Protein AF-A0A7S3BR84-F1 (afdb_monomer_lite)

Sequence (113 aa):
PMSSLCAGFTIHLLSVATYDSSCTQGPCYPGNEQCAAPQAGAPQFHLVDEHGCGLNDPNGPFWDPVHGVAHVFYQIHLAETAVSKQGRGSDWGHWVSKDLVSWASMPVGIWNG

Secondary structure (DSSP, 8-state):
---------------------EETTEE-BTTB----PPPTT--SSS---SS-S----EEEEEEETTTTEEEEEEEE-SS--TTT--SSS-EEEEEEESSSSSEEEEEEEE---

Organism: NCBI:txid156174

Radius of gyration: 21.94 Å; chains: 1; bounding box: 63×24×66 Å

InterPro domains:
  IPR013148 Glycosyl hydrolase family 32, N-terminal [PF00251] (55-110)
  IPR023296 Glycosyl hydrolase, five-bladed beta-propeller domain superfamily [G3DSA:2.115.10.20] (31-113)
  IPR023296 Glycosyl hydrolase, five-bladed beta-propeller domain superfamily [SSF75005] (40-110)

Structure (mmCIF, N/CA/C/O backbone):
data_AF-A0A7S3BR84-F1
#
_entry.id   AF-A0A7S3BR84-F1
#
loop_
_atom_site.group_PDB
_atom_site.id
_atom_site.type_symbol
_atom_site.label_atom_id
_atom_site.label_alt_id
_atom_site.label_comp_id
_atom_site.label_asym_id
_atom_site.label_entity_id
_atom_site.label_seq_id
_atom_site.pdbx_PDB_ins_code
_atom_site.Cartn_x
_atom_site.Cartn_y
_atom_site.Cartn_z
_atom_site.occupancy
_atom_site.B_iso_or_equiv
_atom_site.auth_seq_id
_atom_site.auth_comp_id
_atom_site.auth_asym_id
_atom_site.auth_atom_id
_atom_site.pdbx_PDB_model_num
ATOM 1 N N . PRO A 1 1 ? 45.151 -15.303 -53.107 1.00 34.53 1 PRO A N 1
ATOM 2 C CA . PRO A 1 1 ? 44.817 -13.904 -52.752 1.00 34.53 1 PRO A CA 1
ATOM 3 C C . PRO A 1 1 ? 43.293 -13.675 -52.757 1.00 34.53 1 PRO A C 1
ATOM 5 O O . PRO A 1 1 ? 42.699 -13.707 -53.823 1.00 34.53 1 PRO A O 1
ATOM 8 N N . MET A 1 2 ? 42.719 -13.529 -51.550 1.00 29.88 2 MET A N 1
ATOM 9 C CA . MET A 1 2 ? 41.569 -12.668 -51.174 1.00 29.88 2 MET A CA 1
ATOM 10 C C . MET A 1 2 ? 40.284 -12.763 -52.037 1.00 29.88 2 MET A C 1
ATOM 12 O O . MET A 1 2 ? 40.272 -12.358 -53.189 1.00 29.88 2 MET A O 1
ATOM 16 N N . SER A 1 3 ? 39.219 -13.425 -51.551 1.00 32.75 3 SER A N 1
ATOM 17 C CA . SER A 1 3 ? 38.091 -12.892 -50.725 1.00 32.75 3 SER A CA 1
ATOM 18 C C . SER A 1 3 ? 36.828 -12.710 -51.595 1.00 32.75 3 SER A C 1
ATOM 20 O O . SER A 1 3 ? 36.814 -11.847 -52.461 1.00 32.75 3 SER A O 1
ATOM 22 N N . SER A 1 4 ? 35.881 -13.658 -51.611 1.00 38.56 4 SER A N 1
ATOM 23 C CA . SER A 1 4 ? 34.679 -13.782 -50.750 1.00 38.56 4 SER A CA 1
ATOM 24 C C . SER A 1 4 ? 33.754 -12.561 -50.756 1.00 38.56 4 SER A C 1
ATOM 26 O O . SER A 1 4 ? 34.196 -11.490 -50.357 1.00 38.56 4 SER A O 1
ATOM 28 N N . LEU A 1 5 ? 32.482 -12.766 -51.137 1.00 37.91 5 LEU A N 1
ATOM 29 C CA . LEU A 1 5 ? 31.283 -12.269 -50.436 1.00 37.91 5 LEU A CA 1
ATOM 30 C C . LEU A 1 5 ? 30.004 -12.810 -51.111 1.00 37.91 5 LEU A C 1
ATOM 32 O O . LEU A 1 5 ? 29.634 -12.398 -52.208 1.00 37.91 5 LEU A O 1
ATOM 36 N N . CYS A 1 6 ? 29.328 -13.747 -50.435 1.00 35.97 6 CYS A N 1
ATOM 37 C CA . CYS A 1 6 ? 27.939 -14.117 -50.712 1.00 35.97 6 CYS A CA 1
ATOM 38 C C . CYS A 1 6 ? 27.024 -12.944 -50.331 1.00 35.97 6 CYS A C 1
ATOM 40 O O . CYS A 1 6 ? 27.055 -12.486 -49.189 1.00 35.97 6 CYS A O 1
ATOM 42 N N . ALA A 1 7 ? 26.200 -12.473 -51.268 1.00 39.78 7 ALA A N 1
ATOM 43 C CA . ALA A 1 7 ? 25.182 -11.463 -51.002 1.00 39.78 7 ALA A CA 1
ATOM 44 C C . ALA A 1 7 ? 24.006 -12.095 -50.240 1.00 39.78 7 ALA A C 1
ATOM 46 O O . ALA A 1 7 ? 23.305 -12.963 -50.760 1.00 39.78 7 ALA A O 1
ATOM 47 N N . GLY A 1 8 ? 23.836 -11.677 -48.985 1.00 32.47 8 GLY A N 1
ATOM 48 C CA . GLY A 1 8 ? 22.735 -12.072 -48.115 1.00 32.47 8 GLY A CA 1
ATOM 49 C C . GLY A 1 8 ? 21.424 -11.383 -48.490 1.00 32.47 8 GLY A C 1
ATOM 50 O O . GLY A 1 8 ? 21.385 -10.196 -48.809 1.00 32.47 8 GLY A O 1
ATOM 51 N N . PHE A 1 9 ? 20.348 -12.160 -48.431 1.00 35.56 9 PHE A N 1
ATOM 52 C CA . PHE A 1 9 ? 18.963 -11.715 -48.487 1.00 35.56 9 PHE A CA 1
ATOM 53 C C . PHE A 1 9 ? 18.582 -11.155 -47.109 1.00 35.56 9 PHE A C 1
ATOM 55 O O . PHE A 1 9 ? 18.547 -11.911 -46.140 1.00 35.56 9 PHE A O 1
ATOM 62 N N . THR A 1 10 ? 18.299 -9.855 -47.003 1.00 34.88 10 THR A N 1
ATOM 63 C CA . THR A 1 10 ? 17.782 -9.259 -45.761 1.00 34.88 10 THR A CA 1
ATOM 64 C C . THR A 1 10 ? 16.370 -8.746 -46.001 1.00 34.88 10 THR A C 1
ATOM 66 O O . THR A 1 10 ? 16.152 -7.769 -46.713 1.00 34.88 10 THR A O 1
ATOM 69 N N . ILE A 1 11 ? 15.409 -9.436 -45.390 1.00 40.91 11 ILE A N 1
ATOM 70 C CA . ILE A 1 11 ? 14.021 -9.003 -45.245 1.00 40.91 11 ILE A CA 1
ATOM 71 C C . ILE A 1 11 ? 14.019 -7.786 -44.313 1.00 40.91 11 ILE A C 1
ATOM 73 O O . ILE A 1 11 ? 14.451 -7.885 -43.166 1.00 40.91 11 ILE A O 1
ATOM 77 N N . HIS A 1 12 ? 13.516 -6.644 -44.787 1.00 36.75 12 HIS A N 1
ATOM 78 C CA . HIS A 1 12 ? 13.143 -5.524 -43.925 1.00 36.75 12 HIS A CA 1
ATOM 79 C C . HIS A 1 12 ? 11.912 -5.920 -43.101 1.00 36.75 12 HIS A C 1
ATOM 81 O O . HIS A 1 12 ? 10.776 -5.649 -43.485 1.00 36.75 12 HIS A O 1
ATOM 87 N N . LEU A 1 13 ? 12.133 -6.584 -41.966 1.00 43.56 13 LEU A N 1
ATOM 88 C CA . LEU A 1 13 ? 11.150 -6.587 -40.894 1.00 43.56 13 LEU A CA 1
ATOM 89 C C . LEU A 1 13 ? 11.227 -5.240 -40.180 1.00 43.56 13 LEU A C 1
ATOM 91 O O . LEU A 1 13 ? 12.289 -4.806 -39.733 1.00 43.56 13 LEU A O 1
ATOM 95 N N . LEU A 1 14 ? 10.070 -4.588 -40.114 1.00 40.59 14 LEU A N 1
ATOM 96 C CA . LEU A 1 14 ? 9.776 -3.470 -39.234 1.00 40.59 14 LEU A CA 1
ATOM 97 C C . LEU A 1 14 ? 10.339 -3.776 -37.841 1.00 40.59 14 LEU A C 1
ATOM 99 O O . LEU A 1 14 ? 9.921 -4.738 -37.199 1.00 40.59 14 LEU A O 1
ATOM 103 N N . SER A 1 15 ? 11.288 -2.959 -37.388 1.00 41.06 15 SER A N 1
ATOM 104 C CA . SER A 1 15 ? 11.667 -2.902 -35.980 1.00 41.06 15 SER A CA 1
ATOM 105 C C . SER A 1 15 ? 10.457 -2.379 -35.206 1.00 41.06 15 SER A C 1
ATOM 107 O O . SER A 1 15 ? 10.265 -1.173 -35.056 1.00 41.06 15 SER A O 1
ATOM 109 N N . VAL A 1 16 ? 9.594 -3.290 -34.759 1.00 43.12 16 VAL A N 1
ATOM 110 C CA . VAL A 1 16 ? 8.834 -3.050 -33.537 1.00 43.12 16 VAL A CA 1
ATOM 111 C C . VAL A 1 16 ? 9.899 -3.048 -32.456 1.00 43.12 16 VAL A C 1
ATOM 113 O O . VAL A 1 16 ? 10.456 -4.100 -32.145 1.00 43.12 16 VAL A O 1
ATOM 116 N N . ALA A 1 17 ? 10.254 -1.861 -31.968 1.00 42.97 17 ALA A N 1
ATOM 117 C CA . ALA A 1 17 ? 11.118 -1.731 -30.811 1.00 42.97 17 ALA A CA 1
ATOM 118 C C . ALA A 1 17 ? 10.559 -2.647 -29.717 1.00 42.97 17 ALA A C 1
ATOM 120 O O . ALA A 1 17 ? 9.426 -2.475 -29.264 1.00 42.97 17 ALA A O 1
ATOM 121 N N . THR A 1 18 ? 11.318 -3.676 -29.357 1.00 45.06 18 THR A N 1
ATOM 122 C CA . THR A 1 18 ? 11.032 -4.505 -28.195 1.00 45.06 18 THR A CA 1
ATOM 123 C C . THR A 1 18 ? 11.140 -3.582 -26.991 1.00 45.06 18 THR A C 1
ATOM 125 O O . THR A 1 18 ? 12.244 -3.197 -26.614 1.00 45.06 18 THR A O 1
ATOM 128 N N . TYR A 1 19 ? 9.992 -3.142 -26.473 1.00 43.44 19 TYR A N 1
ATOM 129 C CA . TYR A 1 19 ? 9.894 -2.377 -25.236 1.00 43.44 19 TYR A CA 1
ATOM 130 C C . TYR A 1 19 ? 10.588 -3.182 -24.141 1.00 43.44 19 TYR A C 1
ATOM 132 O O . TYR A 1 19 ? 10.091 -4.238 -23.750 1.00 43.44 19 TYR A O 1
ATOM 140 N N . ASP A 1 20 ? 11.757 -2.729 -23.699 1.00 47.94 20 ASP A N 1
ATOM 141 C CA . ASP A 1 20 ? 12.478 -3.406 -22.633 1.00 47.94 20 ASP A CA 1
ATOM 142 C C . ASP A 1 20 ? 11.891 -2.981 -21.284 1.00 47.94 20 ASP A C 1
ATOM 144 O O . ASP A 1 20 ? 12.316 -2.010 -20.662 1.00 47.94 20 ASP A O 1
ATOM 148 N N . SER A 1 21 ? 10.857 -3.704 -20.863 1.00 54.91 21 SER A N 1
ATOM 149 C CA . SER A 1 21 ? 10.302 -3.710 -19.509 1.00 54.91 21 SER A CA 1
ATOM 150 C C . SER A 1 21 ? 11.200 -4.525 -18.562 1.00 54.91 21 SER A C 1
ATOM 152 O O . SER A 1 21 ? 10.708 -5.409 -17.854 1.00 54.91 21 SER A O 1
ATOM 154 N N . SER A 1 22 ? 12.525 -4.345 -18.622 1.00 58.97 22 SER A N 1
ATOM 155 C CA . SER A 1 22 ? 13.467 -5.119 -17.814 1.00 58.97 22 SER A CA 1
ATOM 156 C C . SER A 1 22 ? 13.560 -4.532 -16.418 1.00 58.97 22 SER A C 1
ATOM 158 O O . SER A 1 22 ? 14.428 -3.723 -16.111 1.00 58.97 22 SER A O 1
ATOM 160 N N . CYS A 1 23 ? 12.677 -4.978 -15.532 1.00 68.19 23 CYS A N 1
ATOM 161 C CA . CYS A 1 23 ? 12.914 -4.865 -14.108 1.00 68.19 23 CYS A CA 1
ATOM 162 C C . CYS A 1 23 ? 14.197 -5.608 -13.680 1.00 68.19 23 CYS A C 1
ATOM 164 O O . CYS A 1 23 ? 14.858 -6.248 -14.500 1.00 68.19 23 CYS A O 1
ATOM 166 N N . THR A 1 24 ? 14.602 -5.490 -12.410 1.00 65.00 24 THR A N 1
ATOM 167 C CA . THR A 1 24 ? 15.952 -5.898 -11.958 1.00 65.00 24 THR A CA 1
ATOM 168 C C . THR A 1 24 ? 16.364 -7.329 -12.347 1.00 65.00 24 THR A C 1
ATOM 170 O O . THR A 1 24 ? 17.560 -7.580 -12.503 1.00 65.00 24 THR A O 1
ATOM 173 N N . GLN A 1 25 ? 15.413 -8.252 -12.555 1.00 64.56 25 GLN A N 1
ATOM 174 C CA . GLN A 1 25 ? 15.661 -9.645 -12.956 1.00 64.56 25 GLN A CA 1
ATOM 175 C C . GLN A 1 25 ? 14.765 -10.164 -14.104 1.00 64.56 25 GLN A C 1
ATOM 177 O O . GLN A 1 25 ? 14.596 -11.375 -14.250 1.00 64.56 25 G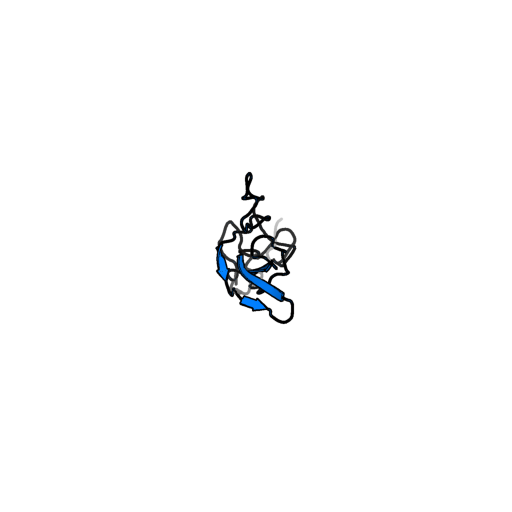LN A O 1
ATOM 182 N N . GLY A 1 26 ? 14.188 -9.293 -14.940 1.00 66.94 26 GLY A N 1
ATOM 183 C CA . GLY A 1 26 ? 13.290 -9.701 -16.038 1.00 66.94 26 GLY A CA 1
ATOM 184 C C . GLY A 1 26 ? 12.031 -8.834 -16.129 1.00 66.94 26 GLY A C 1
ATOM 185 O O . GLY A 1 26 ? 12.086 -7.687 -15.699 1.00 66.94 26 GLY A O 1
ATOM 186 N N . PRO A 1 27 ? 10.900 -9.336 -16.667 1.00 69.19 27 PRO A N 1
ATOM 187 C CA . PRO A 1 27 ? 9.654 -8.572 -16.731 1.00 69.19 27 PRO A CA 1
ATOM 188 C C . PRO A 1 27 ? 9.224 -8.076 -15.352 1.00 69.19 27 PRO A C 1
ATOM 190 O O . PRO A 1 27 ? 9.390 -8.790 -14.365 1.00 69.19 27 PRO A O 1
ATOM 193 N N . CYS A 1 28 ? 8.652 -6.880 -15.289 1.00 71.88 28 CYS A N 1
ATOM 194 C CA . CYS A 1 28 ? 8.144 -6.328 -14.041 1.00 71.88 28 CYS A CA 1
ATOM 195 C C . CYS A 1 28 ? 6.959 -7.149 -13.512 1.00 71.88 28 CYS A C 1
ATOM 197 O O . CYS A 1 28 ? 6.106 -7.587 -14.287 1.00 71.88 28 CYS A O 1
ATOM 199 N N . TYR A 1 29 ? 6.937 -7.393 -12.202 1.00 70.50 29 TYR A N 1
ATOM 200 C CA . TYR A 1 29 ? 5.837 -8.008 -11.450 1.00 70.50 29 TYR A CA 1
ATOM 201 C C . TYR A 1 29 ? 6.041 -7.746 -9.947 1.00 70.50 29 TYR A C 1
ATOM 203 O O . TYR A 1 29 ? 7.156 -7.389 -9.558 1.00 70.50 29 TYR A O 1
ATOM 211 N N . PRO A 1 30 ? 5.023 -7.961 -9.090 1.00 71.88 30 PRO A N 1
ATOM 212 C CA . PRO A 1 30 ? 5.185 -7.847 -7.643 1.00 71.88 30 PRO A CA 1
ATOM 213 C C . PRO A 1 30 ? 6.335 -8.721 -7.095 1.00 71.88 30 PRO A C 1
ATOM 215 O O . PRO A 1 30 ? 6.262 -9.950 -7.151 1.00 71.88 30 PRO A O 1
ATOM 218 N N . GLY A 1 31 ? 7.392 -8.113 -6.561 1.00 75.31 31 GLY A N 1
ATOM 219 C CA . GLY A 1 31 ? 8.642 -8.736 -6.111 1.00 75.31 31 GLY A CA 1
ATOM 220 C C . GLY A 1 31 ? 9.810 -8.692 -7.110 1.00 75.31 31 GLY A C 1
ATOM 221 O O . GLY A 1 31 ? 10.894 -9.178 -6.786 1.00 75.31 31 GLY A O 1
ATOM 222 N N . ASN A 1 32 ? 9.615 -8.147 -8.312 1.00 77.56 32 ASN A N 1
ATOM 223 C CA . ASN A 1 32 ? 10.663 -7.858 -9.294 1.00 77.56 32 ASN A CA 1
ATOM 224 C C . ASN A 1 32 ? 10.381 -6.508 -9.961 1.00 77.56 32 ASN A C 1
ATOM 226 O O . ASN A 1 32 ? 10.100 -6.435 -11.155 1.00 77.56 32 ASN A O 1
ATOM 230 N N . GLU A 1 33 ? 10.411 -5.445 -9.170 1.00 77.00 33 GLU A N 1
ATOM 231 C CA . GLU A 1 33 ? 10.151 -4.072 -9.596 1.00 77.00 33 GLU A CA 1
ATOM 232 C C . GLU A 1 33 ? 11.439 -3.269 -9.825 1.00 77.00 33 GLU A C 1
ATOM 234 O O . GLU A 1 33 ? 12.551 -3.705 -9.501 1.00 77.00 33 GLU A O 1
ATOM 239 N N . GLN A 1 34 ? 11.289 -2.061 -10.372 1.00 74.69 34 GLN A N 1
ATOM 240 C CA . GLN A 1 34 ? 12.326 -1.027 -10.383 1.00 74.69 34 GLN A CA 1
ATOM 241 C C . GLN A 1 34 ? 11.907 0.156 -9.524 1.00 74.69 34 GLN A C 1
ATOM 243 O O . GLN A 1 34 ? 11.330 1.123 -10.011 1.00 74.69 34 GLN A O 1
ATOM 248 N N . CYS A 1 35 ? 12.255 0.095 -8.246 1.00 78.69 35 CYS A N 1
ATOM 249 C CA . CYS A 1 35 ? 11.979 1.172 -7.312 1.00 78.69 35 CYS A CA 1
ATOM 250 C C . CYS A 1 35 ? 13.268 1.859 -6.850 1.00 78.69 35 CYS A C 1
ATOM 252 O O . CYS A 1 35 ? 14.367 1.301 -6.945 1.00 78.69 35 CYS A O 1
ATOM 254 N N . ALA A 1 36 ? 13.146 3.104 -6.391 1.00 77.75 36 ALA A N 1
ATOM 255 C CA . ALA A 1 36 ? 14.260 3.839 -5.808 1.00 77.75 36 ALA A CA 1
ATOM 256 C C . ALA A 1 36 ? 14.623 3.297 -4.412 1.00 77.75 36 ALA A C 1
ATOM 258 O O . ALA A 1 36 ? 13.975 2.414 -3.867 1.00 77.75 36 ALA A O 1
ATOM 259 N N . ALA A 1 37 ? 15.677 3.837 -3.798 1.00 79.38 37 ALA A N 1
ATOM 260 C CA . ALA A 1 37 ? 15.926 3.551 -2.389 1.00 79.38 37 ALA A CA 1
ATOM 261 C C . ALA A 1 37 ? 14.809 4.161 -1.510 1.00 79.38 37 ALA A C 1
ATOM 263 O O . ALA A 1 37 ? 14.315 5.247 -1.837 1.00 79.38 37 ALA A O 1
ATOM 264 N N . PRO A 1 38 ? 14.460 3.530 -0.373 1.00 78.75 38 PRO A N 1
ATOM 265 C CA . PRO A 1 38 ? 13.530 4.107 0.592 1.00 78.75 38 PRO A CA 1
ATOM 266 C C . PRO A 1 38 ? 13.971 5.508 1.037 1.00 78.75 38 PRO A C 1
ATOM 268 O O . PRO A 1 38 ? 15.165 5.776 1.211 1.00 78.75 38 PRO A O 1
ATOM 271 N N . GLN A 1 39 ? 13.014 6.408 1.260 1.00 76.44 39 GLN A N 1
ATOM 272 C CA . GLN A 1 39 ? 13.319 7.776 1.673 1.00 76.44 39 GLN A CA 1
ATOM 273 C C . GLN A 1 39 ? 13.838 7.830 3.121 1.00 76.44 39 GLN A C 1
ATOM 275 O O . GLN A 1 39 ? 13.176 7.387 4.061 1.00 76.44 39 GLN A O 1
ATOM 280 N N . ALA A 1 40 ? 15.000 8.458 3.329 1.00 84.25 40 ALA A N 1
ATOM 281 C CA . ALA A 1 40 ? 15.500 8.752 4.670 1.00 84.25 40 ALA A CA 1
ATOM 282 C C . ALA A 1 40 ? 14.580 9.752 5.396 1.00 84.25 40 ALA A C 1
ATOM 284 O O . ALA A 1 40 ? 14.232 10.798 4.847 1.00 84.25 40 ALA A O 1
ATOM 285 N N . GLY A 1 41 ? 14.213 9.447 6.646 1.00 86.00 41 GLY A N 1
ATOM 286 C CA . GLY A 1 41 ? 13.312 10.292 7.438 1.00 86.00 41 GLY A CA 1
ATOM 287 C C . GLY A 1 41 ? 11.841 10.201 7.021 1.00 86.00 41 GLY A C 1
ATOM 288 O O . GLY A 1 41 ? 11.108 11.176 7.183 1.00 86.00 41 GLY A O 1
ATOM 289 N N . ALA A 1 42 ? 11.412 9.060 6.472 1.00 86.31 42 ALA A N 1
ATOM 290 C CA . ALA A 1 42 ? 10.016 8.829 6.121 1.00 86.31 42 ALA A CA 1
ATOM 291 C C . ALA A 1 42 ? 9.067 9.036 7.329 1.00 86.31 42 ALA A C 1
ATOM 293 O O . ALA A 1 42 ? 9.425 8.690 8.466 1.00 86.31 42 ALA A O 1
ATOM 294 N N . PRO A 1 43 ? 7.857 9.590 7.105 1.00 87.94 43 PRO A N 1
ATOM 295 C CA . PRO A 1 43 ? 6.813 9.679 8.121 1.00 87.94 43 PRO A CA 1
ATOM 296 C C . PRO A 1 43 ? 6.606 8.364 8.883 1.00 87.94 43 PRO A C 1
ATOM 298 O O . PRO A 1 43 ? 6.574 7.295 8.292 1.00 87.94 43 PRO A O 1
ATOM 301 N N . GLN A 1 44 ? 6.433 8.453 10.204 1.00 86.69 44 GLN A N 1
ATOM 302 C CA . GLN A 1 44 ? 6.257 7.278 11.075 1.00 86.69 44 GLN A CA 1
ATOM 303 C C . GLN A 1 44 ? 4.782 6.918 11.333 1.00 86.69 44 GLN A C 1
ATOM 305 O O . GLN A 1 44 ? 4.494 5.921 11.983 1.00 86.69 44 GLN A O 1
ATOM 310 N N . PHE A 1 45 ? 3.845 7.764 10.893 1.00 87.88 45 PHE A N 1
ATOM 311 C CA . PHE A 1 45 ? 2.411 7.646 11.204 1.00 87.88 45 PHE A CA 1
ATOM 312 C C . PHE A 1 45 ? 1.499 8.096 10.050 1.00 87.88 45 PHE A C 1
ATOM 314 O O . PHE A 1 45 ? 0.334 8.418 10.259 1.00 87.88 45 PHE A O 1
ATOM 321 N N . HIS A 1 46 ? 2.038 8.155 8.834 1.00 92.25 46 HIS A N 1
ATOM 322 C CA . HIS A 1 46 ? 1.276 8.355 7.603 1.00 92.25 46 HIS A CA 1
ATOM 323 C C . HIS A 1 46 ? 1.624 7.229 6.637 1.00 92.25 46 HIS A C 1
ATOM 325 O O . HIS A 1 46 ? 2.710 6.662 6.720 1.00 92.25 46 HIS A O 1
ATOM 331 N N . LEU A 1 47 ? 0.705 6.928 5.726 1.00 93.00 47 LEU A N 1
ATOM 332 C CA . LEU A 1 47 ? 0.951 5.990 4.641 1.00 93.00 47 LEU A CA 1
ATOM 333 C C . LEU A 1 47 ? 2.066 6.521 3.734 1.00 93.00 47 LEU A C 1
ATOM 335 O O . LEU A 1 47 ? 2.009 7.662 3.272 1.00 93.00 47 LEU A O 1
ATOM 339 N N . VAL A 1 48 ? 3.075 5.687 3.503 1.00 90.81 48 VAL A N 1
ATOM 340 C CA . VAL A 1 48 ? 4.212 5.965 2.624 1.00 90.81 48 VAL A CA 1
ATOM 341 C C . VAL A 1 48 ? 4.522 4.706 1.837 1.00 90.81 48 VAL A C 1
ATOM 343 O O . VAL A 1 48 ? 4.290 3.595 2.307 1.00 90.81 48 VAL A O 1
ATOM 346 N N . ASP A 1 49 ? 5.079 4.876 0.651 1.00 87.31 49 ASP A N 1
ATOM 347 C CA . ASP A 1 49 ? 5.708 3.769 -0.048 1.00 87.31 49 ASP A CA 1
ATOM 348 C C . ASP A 1 49 ? 7.103 3.518 0.549 1.00 87.31 49 ASP A C 1
ATOM 350 O O . ASP A 1 49 ? 7.983 4.380 0.519 1.00 87.31 49 ASP A O 1
ATOM 354 N N . GLU A 1 50 ? 7.279 2.332 1.130 1.00 80.44 50 GLU A N 1
ATOM 355 C CA . GLU A 1 50 ? 8.518 1.911 1.793 1.00 80.44 50 GLU A CA 1
ATOM 356 C C . GLU A 1 50 ? 9.612 1.497 0.806 1.00 80.44 50 GLU A C 1
ATOM 358 O O . GLU A 1 50 ? 10.765 1.335 1.202 1.00 80.44 50 GLU A O 1
ATOM 363 N N . HIS A 1 51 ? 9.272 1.326 -0.471 1.00 80.12 51 HIS A N 1
ATOM 364 C CA . HIS A 1 51 ? 10.153 0.781 -1.493 1.00 80.12 51 HIS A CA 1
ATOM 365 C C . HIS A 1 51 ? 10.574 1.813 -2.538 1.00 80.12 51 HIS A C 1
ATOM 367 O O . HIS A 1 51 ? 11.404 1.488 -3.372 1.00 80.12 51 HIS A O 1
ATOM 373 N N . GLY A 1 52 ? 10.072 3.051 -2.491 1.00 83.62 52 GLY A N 1
ATOM 374 C CA . GLY A 1 52 ? 10.480 4.122 -3.407 1.00 83.62 52 GLY A CA 1
ATOM 375 C C . GLY A 1 52 ? 9.992 3.934 -4.852 1.00 83.62 52 GLY A C 1
ATOM 376 O O . GLY A 1 52 ? 10.619 4.432 -5.785 1.00 83.62 52 GLY A O 1
ATOM 377 N N . CYS A 1 53 ? 8.905 3.196 -5.043 1.00 83.56 53 CYS A N 1
ATOM 378 C CA . CYS A 1 53 ? 8.185 2.958 -6.291 1.00 83.56 53 CYS A CA 1
ATOM 379 C C . CYS A 1 53 ? 7.233 4.106 -6.691 1.00 83.56 53 CYS A C 1
ATOM 381 O O . CYS A 1 53 ? 6.528 4.000 -7.690 1.00 83.56 53 CYS A O 1
ATOM 383 N N . GLY A 1 54 ? 7.170 5.194 -5.918 1.00 86.56 54 GLY A N 1
ATOM 384 C CA . GLY A 1 54 ? 6.426 6.403 -6.275 1.00 86.56 54 GLY A CA 1
ATOM 385 C C . GLY A 1 54 ? 4.933 6.286 -5.984 1.00 86.56 54 GLY A C 1
ATOM 386 O O . GLY A 1 54 ? 4.130 6.027 -6.870 1.00 86.56 54 GLY A O 1
ATOM 387 N N . LEU A 1 55 ? 4.555 6.510 -4.730 1.00 90.50 55 LEU A N 1
ATOM 388 C CA . LEU A 1 55 ? 3.154 6.615 -4.333 1.00 90.50 55 LEU A CA 1
ATOM 389 C C . LEU A 1 55 ? 2.557 7.973 -4.716 1.00 90.50 55 LEU A C 1
ATOM 391 O O . LEU A 1 55 ? 3.170 9.014 -4.461 1.00 90.50 55 LEU A O 1
ATOM 395 N N . ASN A 1 56 ? 1.324 7.970 -5.224 1.00 91.38 56 ASN A N 1
ATOM 396 C CA . ASN A 1 56 ? 0.525 9.185 -5.394 1.00 91.38 56 ASN A CA 1
ATOM 397 C C . ASN A 1 56 ? -0.951 9.008 -4.977 1.00 91.38 56 ASN A C 1
ATOM 399 O O . ASN A 1 56 ? -1.237 8.903 -3.785 1.00 91.38 56 ASN A O 1
ATOM 403 N N . ASP A 1 57 ? -1.899 9.073 -5.913 1.00 96.19 57 ASP A N 1
ATOM 404 C CA . ASP A 1 57 ? -3.315 9.303 -5.629 1.00 96.19 57 ASP A CA 1
ATOM 405 C C . ASP A 1 57 ? -3.934 8.165 -4.797 1.00 96.19 57 ASP A C 1
ATOM 407 O O . ASP A 1 57 ? -3.798 7.000 -5.180 1.00 96.19 57 ASP A O 1
ATOM 411 N N . PRO A 1 58 ? -4.690 8.458 -3.719 1.00 97.00 58 PRO A N 1
ATOM 412 C CA . PRO A 1 58 ? -5.506 7.450 -3.056 1.00 97.00 58 PRO A CA 1
ATOM 413 C C . PRO A 1 58 ? -6.676 7.044 -3.958 1.00 97.00 58 PRO A C 1
ATOM 415 O O . PRO A 1 58 ? -7.320 7.874 -4.609 1.00 97.00 58 PRO A O 1
ATOM 418 N N . ASN A 1 59 ? -6.992 5.756 -3.990 1.00 97.81 59 ASN A N 1
ATOM 419 C CA . ASN A 1 59 ? -8.017 5.176 -4.844 1.00 97.81 59 ASN A CA 1
ATOM 420 C C . ASN A 1 59 ? -8.925 4.213 -4.069 1.00 97.81 59 ASN A C 1
ATOM 422 O O . ASN A 1 59 ? -8.517 3.566 -3.107 1.00 97.81 59 ASN A O 1
ATOM 426 N N . GLY A 1 60 ? -10.185 4.130 -4.503 1.00 97.06 60 GLY A N 1
ATOM 427 C CA . GLY A 1 60 ? -11.169 3.157 -4.018 1.00 97.06 60 GLY A CA 1
ATOM 428 C C . GLY A 1 60 ? -11.277 2.977 -2.495 1.00 97.06 60 GLY A C 1
ATOM 429 O O . GLY A 1 60 ? -11.323 1.825 -2.068 1.00 97.06 60 GLY A O 1
ATOM 430 N N . PRO A 1 61 ? -11.310 4.036 -1.661 1.00 97.75 61 PRO A N 1
ATOM 431 C CA . PRO A 1 61 ? -11.478 3.852 -0.227 1.00 97.75 61 PRO A CA 1
ATOM 432 C C . PRO A 1 61 ? -12.862 3.263 0.075 1.00 97.75 61 PRO A C 1
ATOM 434 O O . PRO A 1 61 ? -13.882 3.827 -0.327 1.00 97.75 61 PRO A O 1
ATOM 437 N N . PHE A 1 62 ? -12.914 2.141 0.792 1.00 98.50 62 PHE A N 1
ATOM 438 C CA . PHE A 1 62 ? -14.179 1.537 1.217 1.00 98.50 62 PHE A CA 1
ATOM 439 C C . PHE A 1 62 ? -14.044 0.770 2.536 1.00 98.50 62 PHE A C 1
ATOM 441 O O . PHE A 1 62 ? -12.948 0.406 2.954 1.00 98.50 62 PHE A O 1
ATOM 448 N N . TRP A 1 63 ? -15.172 0.527 3.202 1.00 98.38 63 TRP A N 1
ATOM 449 C CA . TRP A 1 63 ? -15.247 -0.319 4.393 1.00 98.38 63 TRP A CA 1
ATOM 450 C C . TRP A 1 63 ? -15.767 -1.708 4.025 1.00 98.38 63 TRP A C 1
ATOM 452 O O . TRP A 1 63 ? -16.828 -1.817 3.409 1.00 98.38 63 TRP A O 1
ATOM 462 N N . ASP A 1 64 ? -15.052 -2.755 4.430 1.00 98.31 64 ASP A N 1
ATOM 463 C CA . ASP A 1 64 ? -15.484 -4.143 4.316 1.00 98.31 64 ASP A CA 1
ATOM 464 C C . ASP A 1 64 ? -16.199 -4.577 5.611 1.00 98.31 64 ASP A C 1
ATOM 466 O O . ASP A 1 64 ? -15.542 -4.829 6.629 1.00 98.31 64 ASP A O 1
ATOM 470 N N . PRO A 1 65 ? -17.541 -4.694 5.611 1.00 98.00 65 PRO A N 1
ATOM 471 C CA . PRO A 1 65 ? -18.288 -5.086 6.801 1.00 98.00 65 PRO A CA 1
ATOM 472 C C . PRO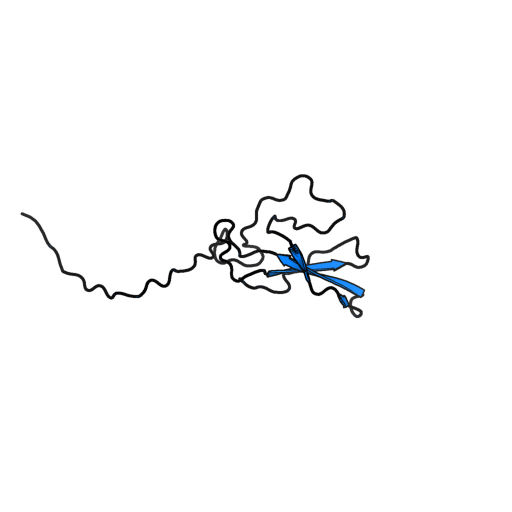 A 1 65 ? -18.149 -6.574 7.150 1.00 98.00 65 PRO A C 1
ATOM 474 O O . PRO A 1 65 ? -18.483 -6.949 8.272 1.00 98.00 65 PRO A O 1
ATOM 477 N N . VAL A 1 66 ? -17.685 -7.422 6.226 1.00 98.38 66 VAL A N 1
ATOM 478 C CA . VAL A 1 66 ? -17.501 -8.862 6.461 1.00 98.38 66 VAL A CA 1
ATOM 479 C C . VAL A 1 66 ? -16.224 -9.103 7.259 1.00 98.38 66 VAL A C 1
ATOM 481 O O . VAL A 1 66 ? -16.230 -9.886 8.207 1.00 98.38 66 VAL A O 1
ATOM 484 N N . HIS A 1 67 ? -15.145 -8.402 6.908 1.00 97.81 67 HIS A N 1
ATOM 485 C CA . HIS A 1 67 ? -13.845 -8.548 7.569 1.00 97.81 67 HIS A CA 1
ATOM 486 C C . HIS A 1 67 ? -13.563 -7.469 8.625 1.00 97.81 67 HIS A C 1
ATOM 488 O O . HIS A 1 67 ? -12.621 -7.605 9.408 1.00 97.81 67 HIS A O 1
ATOM 494 N N . GLY A 1 68 ? -14.386 -6.419 8.686 1.00 98.38 68 GLY A N 1
ATOM 495 C CA . GLY A 1 68 ? -14.261 -5.343 9.664 1.00 98.38 68 GLY A CA 1
ATOM 496 C C . GLY A 1 68 ? -12.992 -4.514 9.471 1.00 98.38 68 GLY A C 1
ATOM 497 O O . GLY A 1 68 ? -12.304 -4.218 10.450 1.00 98.38 68 GLY A O 1
ATOM 498 N N . VAL A 1 69 ? -12.656 -4.188 8.220 1.00 98.69 69 VAL A N 1
ATOM 499 C CA . VAL A 1 69 ? -11.469 -3.399 7.858 1.00 98.69 69 VAL A CA 1
ATOM 500 C C . VAL A 1 69 ? -11.794 -2.355 6.792 1.00 98.69 69 VAL A C 1
ATOM 502 O O . VAL A 1 69 ? -12.613 -2.569 5.901 1.00 98.69 69 VAL A O 1
ATOM 505 N N . ALA A 1 70 ? -11.129 -1.210 6.872 1.00 98.56 70 ALA A N 1
ATOM 506 C CA . ALA A 1 70 ? -11.079 -0.224 5.811 1.00 98.56 70 ALA A CA 1
ATOM 507 C C . ALA A 1 70 ? -10.031 -0.646 4.785 1.00 98.56 70 ALA A C 1
ATOM 509 O O . ALA A 1 70 ? -8.936 -1.058 5.160 1.00 98.56 70 ALA A O 1
ATOM 510 N N . HIS A 1 71 ? -10.360 -0.507 3.510 1.00 98.56 71 HIS A N 1
ATOM 511 C CA . HIS A 1 71 ? -9.465 -0.699 2.380 1.00 98.56 71 HIS A CA 1
ATOM 512 C C . HIS A 1 71 ? -9.131 0.664 1.78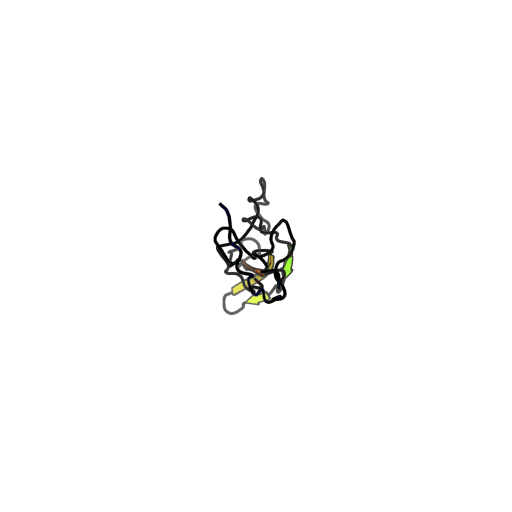7 1.00 98.56 71 HIS A C 1
ATOM 514 O O . HIS A 1 71 ? -10.022 1.494 1.598 1.00 98.56 71 HIS A O 1
ATOM 520 N N . VAL A 1 72 ? -7.861 0.877 1.460 1.00 98.19 72 VAL A N 1
ATOM 521 C CA . VAL A 1 72 ? -7.401 2.008 0.654 1.00 98.19 72 VAL A CA 1
ATOM 522 C C . VAL A 1 72 ? -6.463 1.459 -0.408 1.00 98.19 72 VAL A C 1
ATOM 524 O O . VAL A 1 72 ? -5.497 0.765 -0.089 1.00 98.19 72 VAL A O 1
ATOM 527 N N . PHE A 1 73 ? -6.755 1.763 -1.666 1.00 97.75 73 PHE A N 1
ATOM 528 C CA . PHE A 1 73 ? -5.818 1.560 -2.762 1.00 97.75 73 PHE A CA 1
ATOM 529 C C . PHE A 1 73 ? -5.086 2.863 -3.046 1.00 97.75 73 PHE A C 1
ATOM 531 O O . PHE A 1 73 ? -5.492 3.931 -2.585 1.00 97.75 73 PHE A O 1
ATOM 538 N N . TYR A 1 74 ? -4.000 2.790 -3.795 1.00 96.00 74 TYR A N 1
ATOM 539 C CA . TYR A 1 74 ? -3.243 3.965 -4.199 1.00 96.00 74 TYR A CA 1
ATOM 540 C C . TYR A 1 74 ? -2.483 3.681 -5.484 1.00 96.00 74 TYR A C 1
ATOM 542 O O . TYR A 1 74 ? -2.077 2.543 -5.722 1.00 96.00 74 TYR A O 1
ATOM 550 N N . GLN A 1 75 ? -2.270 4.713 -6.292 1.00 93.94 75 GLN A N 1
ATOM 551 C CA . GLN A 1 75 ? -1.397 4.599 -7.451 1.00 93.94 75 GLN A CA 1
ATOM 552 C C . GLN A 1 75 ? 0.056 4.379 -7.007 1.00 93.94 75 GLN A C 1
ATOM 554 O O . GLN A 1 75 ? 0.552 5.046 -6.094 1.00 93.94 75 GLN A O 1
ATOM 559 N N . ILE A 1 76 ? 0.711 3.417 -7.653 1.00 90.25 76 ILE A N 1
ATOM 560 C CA . ILE A 1 76 ? 2.126 3.077 -7.484 1.00 90.25 76 ILE A CA 1
ATOM 561 C C . ILE A 1 76 ? 2.719 2.693 -8.846 1.00 90.25 76 ILE A C 1
ATOM 563 O O . ILE A 1 76 ? 2.003 2.193 -9.713 1.00 90.25 76 ILE A O 1
ATOM 567 N N . HIS A 1 77 ? 4.013 2.934 -9.058 1.00 85.62 77 HIS A N 1
ATOM 568 C CA . HIS A 1 77 ? 4.666 2.751 -10.357 1.00 85.62 77 HIS A CA 1
ATOM 569 C C . HIS A 1 77 ? 5.674 1.591 -10.322 1.00 85.62 77 HIS A C 1
ATOM 571 O O . HIS A 1 77 ? 6.882 1.794 -10.398 1.00 85.62 77 HIS A O 1
ATOM 577 N N . LEU A 1 78 ? 5.185 0.354 -10.195 1.00 82.31 78 LEU A N 1
ATOM 578 C CA . LEU A 1 78 ? 6.032 -0.837 -10.010 1.00 82.31 78 LEU A CA 1
ATOM 579 C C . LEU A 1 78 ? 6.738 -1.277 -11.304 1.00 82.31 78 LEU A C 1
ATOM 581 O O . LEU A 1 78 ? 7.813 -1.881 -11.258 1.00 82.31 78 LEU A O 1
ATOM 585 N N . ALA A 1 79 ? 6.134 -0.971 -12.454 1.00 72.06 79 ALA A N 1
ATOM 586 C CA . ALA A 1 79 ? 6.631 -1.319 -13.785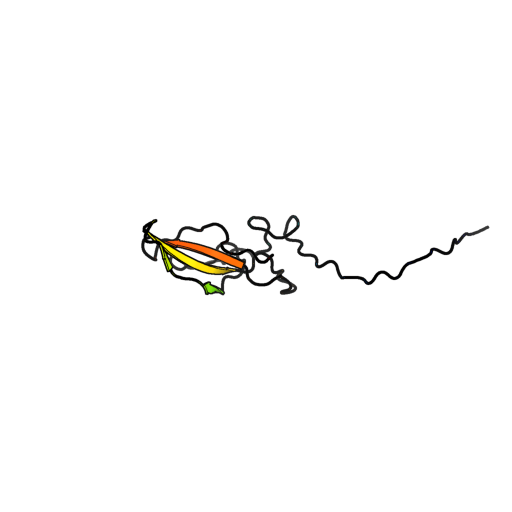 1.00 72.06 79 ALA A CA 1
ATOM 587 C C . ALA A 1 79 ? 7.074 -0.108 -14.631 1.00 72.06 79 ALA A C 1
ATOM 589 O O . ALA A 1 79 ? 7.375 -0.249 -15.818 1.00 72.06 79 ALA A O 1
ATOM 590 N N . GLU A 1 80 ? 7.128 1.094 -14.051 1.00 68.31 80 GLU A N 1
ATOM 591 C CA . GLU A 1 80 ? 7.570 2.296 -14.762 1.00 68.31 80 GLU A CA 1
ATOM 592 C C . GLU A 1 80 ? 9.073 2.513 -14.564 1.00 68.31 80 GLU A C 1
ATOM 594 O O . GLU A 1 80 ? 9.552 2.688 -13.446 1.00 68.31 80 GLU A O 1
ATOM 599 N N . THR A 1 81 ? 9.849 2.533 -15.650 1.00 60.16 81 THR A N 1
ATOM 600 C CA . THR A 1 81 ? 11.293 2.767 -15.525 1.00 60.16 81 THR A CA 1
ATOM 601 C C . THR A 1 81 ? 11.587 4.252 -15.296 1.00 60.16 81 THR A C 1
ATOM 603 O O . THR A 1 81 ? 11.076 5.130 -16.004 1.00 60.16 81 THR A O 1
ATOM 606 N N . ALA A 1 82 ? 12.480 4.544 -14.343 1.00 53.09 82 ALA A N 1
ATOM 607 C CA . ALA A 1 82 ? 12.848 5.908 -13.935 1.00 53.09 82 ALA A CA 1
ATOM 608 C C . ALA A 1 82 ? 13.371 6.796 -15.084 1.00 53.09 82 ALA A C 1
ATOM 610 O O . ALA A 1 82 ? 13.318 8.022 -15.005 1.00 53.09 82 ALA A O 1
ATOM 611 N N . VAL A 1 83 ? 13.889 6.186 -16.154 1.00 47.84 83 VAL A N 1
ATOM 612 C CA . VAL A 1 83 ? 14.493 6.890 -17.297 1.00 47.84 83 VAL A CA 1
ATOM 613 C C . VAL A 1 83 ? 13.445 7.331 -18.317 1.00 47.84 83 VAL A C 1
ATOM 615 O O . VAL A 1 83 ? 13.678 8.254 -19.094 1.00 47.84 83 VAL A O 1
ATOM 618 N N . SER A 1 84 ? 12.295 6.664 -18.348 1.00 52.62 84 SER A N 1
ATOM 619 C CA . SER A 1 84 ? 11.492 6.629 -19.559 1.00 52.62 84 SER A CA 1
ATOM 620 C C . SER A 1 84 ? 10.035 7.035 -19.322 1.00 52.62 84 SER A C 1
ATOM 622 O O . SER A 1 84 ? 9.391 7.566 -20.227 1.00 52.62 84 SER A O 1
ATOM 624 N N . LYS A 1 85 ? 9.504 6.851 -18.107 1.00 55.31 85 LYS A N 1
ATOM 625 C CA . LYS A 1 85 ? 8.052 6.906 -17.865 1.00 55.31 85 LYS A CA 1
ATOM 626 C C . LYS A 1 85 ? 7.239 6.012 -18.812 1.00 55.31 85 LYS A C 1
ATOM 628 O O . LYS A 1 85 ? 6.057 6.238 -19.057 1.00 55.31 85 LYS A O 1
ATOM 633 N N . GLN A 1 86 ? 7.891 5.029 -19.426 1.00 50.25 86 GLN A N 1
ATOM 634 C CA . GLN A 1 86 ? 7.297 4.118 -20.390 1.00 50.25 86 GLN A CA 1
ATOM 635 C C . GLN A 1 86 ? 7.038 2.802 -19.664 1.00 50.25 86 GLN A C 1
ATOM 637 O O . GLN A 1 86 ? 7.777 1.835 -19.803 1.00 50.25 86 GLN A O 1
ATOM 642 N N . GLY A 1 87 ? 6.000 2.825 -18.830 1.00 57.94 87 GLY A N 1
ATOM 643 C CA . GLY A 1 87 ? 5.300 1.645 -18.318 1.00 57.94 87 GLY A CA 1
ATOM 644 C C . GLY A 1 87 ? 3.899 1.568 -18.931 1.00 57.94 87 GLY A C 1
ATOM 645 O O . GLY A 1 87 ? 3.499 2.460 -19.689 1.00 57.94 87 GLY A O 1
ATOM 646 N N . ARG A 1 88 ? 3.114 0.533 -18.608 1.00 64.81 88 ARG A N 1
ATOM 647 C CA . ARG A 1 88 ? 1.710 0.444 -19.065 1.00 64.81 88 ARG A CA 1
ATOM 648 C C . ARG A 1 88 ? 0.760 1.374 -18.298 1.00 64.81 88 ARG A C 1
ATOM 650 O O . ARG A 1 88 ? -0.426 1.444 -18.618 1.00 64.81 88 ARG A O 1
ATOM 657 N N . GLY A 1 89 ? 1.292 2.144 -17.349 1.00 73.69 89 GLY A N 1
ATOM 658 C CA . GLY A 1 89 ? 0.593 3.087 -16.476 1.00 73.69 89 GLY A CA 1
ATOM 659 C C . GLY A 1 89 ? 0.698 2.656 -15.013 1.00 73.69 89 GLY A C 1
ATOM 660 O O . GLY A 1 89 ? 1.348 1.662 -14.714 1.00 73.69 89 GLY A O 1
ATOM 661 N N . SER A 1 90 ? 0.050 3.388 -14.105 1.00 84.81 90 SER A N 1
ATOM 662 C CA . SER A 1 90 ? 0.094 3.084 -12.669 1.00 84.81 90 SER A CA 1
ATOM 663 C C . SER A 1 90 ? -0.560 1.740 -12.331 1.00 84.81 90 SER A C 1
ATOM 665 O O . SER A 1 90 ? -1.623 1.401 -12.861 1.00 84.81 90 SER A O 1
ATOM 667 N N . ASP A 1 91 ? 0.051 1.026 -11.393 1.00 89.19 91 ASP A N 1
ATOM 668 C CA . ASP A 1 91 ? -0.523 -0.095 -10.655 1.00 89.19 91 ASP A CA 1
ATOM 669 C C . ASP A 1 91 ? -1.279 0.423 -9.425 1.00 89.19 91 ASP A C 1
ATOM 671 O O . ASP A 1 91 ? -1.189 1.603 -9.071 1.00 89.19 91 ASP A O 1
ATOM 675 N N . TRP A 1 92 ? -2.053 -0.446 -8.773 1.00 93.75 92 TRP A N 1
ATOM 676 C CA . TRP A 1 92 ? -2.768 -0.107 -7.542 1.00 93.75 92 TRP A CA 1
ATOM 677 C C . TRP A 1 92 ? -2.227 -0.917 -6.371 1.00 93.75 92 TRP A C 1
ATOM 679 O O . TRP A 1 92 ? -2.523 -2.108 -6.233 1.00 93.75 92 TRP A O 1
ATOM 689 N N . GLY A 1 93 ? -1.468 -0.255 -5.502 1.00 93.56 93 GLY A N 1
ATOM 690 C CA . GLY A 1 93 ? -1.116 -0.787 -4.193 1.00 93.56 93 GLY A CA 1
ATOM 691 C C . GLY A 1 93 ? -2.348 -0.874 -3.294 1.00 93.56 93 GLY A C 1
ATOM 692 O O . GLY A 1 93 ? -3.393 -0.290 -3.592 1.00 93.56 93 GLY A O 1
ATOM 693 N N . HIS A 1 94 ? -2.251 -1.635 -2.205 1.00 96.81 94 HIS A N 1
ATOM 694 C CA . HIS A 1 94 ? -3.396 -1.919 -1.343 1.00 96.81 94 HIS A CA 1
ATOM 695 C C . HIS A 1 94 ? -2.983 -1.976 0.128 1.00 96.81 94 HIS A C 1
ATOM 697 O O . HIS A 1 94 ? -2.116 -2.755 0.519 1.00 96.81 94 HIS A O 1
ATOM 703 N N . TRP A 1 95 ? -3.656 -1.175 0.952 1.00 97.62 95 TRP A N 1
ATOM 704 C CA . TRP A 1 95 ? -3.600 -1.260 2.405 1.00 97.62 95 TRP A CA 1
ATOM 705 C C . TRP A 1 95 ? -4.960 -1.566 3.010 1.00 97.62 95 TRP A C 1
ATOM 707 O O . TRP A 1 95 ? -6.010 -1.170 2.492 1.00 97.62 95 TRP A O 1
ATOM 717 N N . VAL A 1 96 ? -4.920 -2.225 4.166 1.00 98.31 96 VAL A N 1
ATOM 718 C CA . VAL A 1 96 ? -6.082 -2.391 5.038 1.00 98.31 96 VAL A CA 1
ATOM 719 C C . VAL A 1 96 ? -5.797 -1.897 6.449 1.00 98.31 96 VAL A C 1
ATOM 721 O O . VAL A 1 96 ? -4.662 -1.956 6.923 1.00 98.31 96 VAL A O 1
ATOM 724 N N . SER A 1 97 ? -6.831 -1.424 7.137 1.00 98.06 97 SER A N 1
ATOM 725 C CA . SER A 1 97 ? -6.737 -0.968 8.525 1.00 98.06 97 SER A CA 1
ATOM 726 C C . SER A 1 97 ? -8.019 -1.231 9.307 1.00 98.06 97 SER A C 1
ATOM 728 O O . SER A 1 97 ? -9.115 -1.215 8.755 1.00 98.06 97 SER A O 1
ATOM 730 N N . LYS A 1 98 ? -7.888 -1.451 10.617 1.00 98.19 98 LYS A N 1
ATOM 731 C CA . LYS A 1 98 ? -9.026 -1.538 11.549 1.00 98.19 98 LYS A CA 1
ATOM 732 C C . LYS A 1 98 ? -9.374 -0.200 12.204 1.00 98.19 98 LYS A C 1
ATOM 734 O O . LYS A 1 98 ? -10.465 -0.069 12.747 1.00 98.19 98 LYS A O 1
ATOM 739 N N . ASP A 1 99 ? -8.454 0.759 12.191 1.00 96.88 99 ASP A N 1
ATOM 740 C CA . ASP A 1 99 ? -8.505 1.987 12.996 1.00 96.88 99 ASP A CA 1
ATOM 741 C C . ASP A 1 99 ? -8.168 3.264 12.199 1.00 96.88 99 ASP A C 1
ATOM 743 O O . ASP A 1 99 ? -8.208 4.355 12.760 1.00 96.88 99 ASP A O 1
ATOM 747 N N . LEU A 1 100 ? -7.865 3.138 10.900 1.00 95.50 100 LEU A N 1
ATOM 748 C CA . LEU A 1 100 ? -7.391 4.198 9.998 1.00 95.50 100 LEU A CA 1
ATOM 749 C C . LEU A 1 100 ? -6.052 4.838 10.411 1.00 95.50 100 LEU A C 1
ATOM 751 O O . LEU A 1 100 ? -5.681 5.887 9.884 1.00 95.50 100 LEU A O 1
ATOM 755 N N . VAL A 1 101 ? -5.312 4.208 11.325 1.00 94.38 101 VAL A N 1
ATOM 756 C CA . VAL A 1 101 ? -4.021 4.691 11.844 1.00 94.38 101 VAL A CA 1
ATOM 757 C C . VAL A 1 101 ? -2.930 3.649 11.617 1.00 94.38 101 VAL A C 1
ATOM 759 O O . VAL A 1 101 ? -1.862 3.971 11.102 1.00 94.38 101 VAL A O 1
ATOM 762 N N . SER A 1 102 ? -3.215 2.399 11.967 1.00 94.38 102 SER A N 1
ATOM 763 C CA . SER A 1 102 ? -2.340 1.246 11.809 1.00 94.38 102 SER A CA 1
ATOM 764 C C . SER A 1 102 ? -2.719 0.506 10.531 1.00 94.38 102 SER A C 1
ATOM 766 O O . SER A 1 102 ? -3.862 0.064 10.383 1.00 94.38 102 SER A O 1
ATOM 768 N N . TRP A 1 103 ? -1.770 0.350 9.611 1.00 95.81 103 TRP A N 1
ATOM 769 C CA . TRP A 1 103 ? -2.031 -0.196 8.280 1.00 95.81 103 TRP A CA 1
ATOM 770 C C . TRP A 1 103 ? -1.222 -1.465 8.032 1.00 95.81 103 TRP A C 1
ATOM 772 O O . TRP A 1 103 ? -0.066 -1.566 8.436 1.00 95.81 103 TRP A O 1
ATOM 782 N N . ALA A 1 104 ? -1.841 -2.435 7.364 1.00 95.69 104 ALA A N 1
ATOM 783 C CA . ALA A 1 104 ? -1.183 -3.638 6.874 1.00 95.69 104 ALA A CA 1
ATOM 784 C C . ALA A 1 104 ? -1.139 -3.608 5.344 1.00 95.69 104 ALA A C 1
ATOM 786 O O . ALA A 1 104 ? -2.170 -3.389 4.699 1.00 95.69 104 ALA A O 1
ATOM 787 N N . SER A 1 105 ? 0.048 -3.826 4.776 1.00 93.44 105 SER A N 1
ATOM 788 C CA . SER A 1 105 ? 0.244 -3.974 3.330 1.00 93.44 105 SER A CA 1
ATOM 789 C C . SER A 1 105 ? -0.394 -5.264 2.830 1.00 93.44 105 SER A C 1
ATOM 791 O O . SER A 1 105 ? -0.237 -6.327 3.432 1.00 93.44 105 SER A O 1
ATOM 793 N N . MET A 1 106 ? -1.109 -5.156 1.717 1.00 94.62 106 MET A N 1
ATOM 794 C CA . MET A 1 106 ? -1.751 -6.259 1.011 1.00 94.62 106 MET A CA 1
ATOM 795 C C . MET A 1 106 ? -1.105 -6.436 -0.371 1.00 94.62 106 MET A C 1
ATOM 797 O O . MET A 1 106 ? -0.401 -5.540 -0.842 1.00 94.62 106 MET A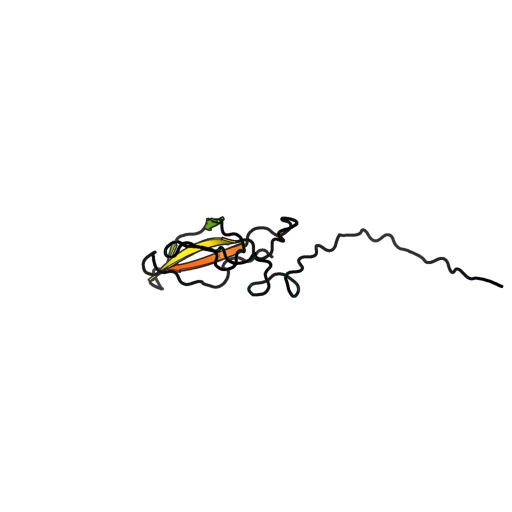 O 1
ATOM 801 N N . PRO A 1 107 ? -1.325 -7.579 -1.045 1.00 92.56 107 PRO A N 1
ATOM 802 C CA . PRO A 1 107 ? -0.906 -7.742 -2.432 1.00 92.56 107 PRO A CA 1
ATOM 803 C C . PRO A 1 107 ? -1.470 -6.640 -3.339 1.00 92.56 107 PRO A C 1
ATOM 805 O O . PRO A 1 107 ? -2.547 -6.107 -3.076 1.00 92.56 107 PRO A O 1
ATOM 808 N N . VAL A 1 108 ? -0.761 -6.345 -4.431 1.00 91.25 108 VAL A N 1
ATOM 809 C CA . VAL A 1 108 ? -1.200 -5.399 -5.470 1.00 91.25 108 VAL A CA 1
ATOM 810 C C . VAL A 1 108 ? -2.633 -5.717 -5.909 1.00 91.25 108 VAL A C 1
ATOM 812 O O . VAL A 1 108 ? -2.939 -6.848 -6.287 1.00 91.25 108 VAL A O 1
ATOM 815 N N . GLY A 1 109 ? -3.509 -4.713 -5.851 1.00 93.12 1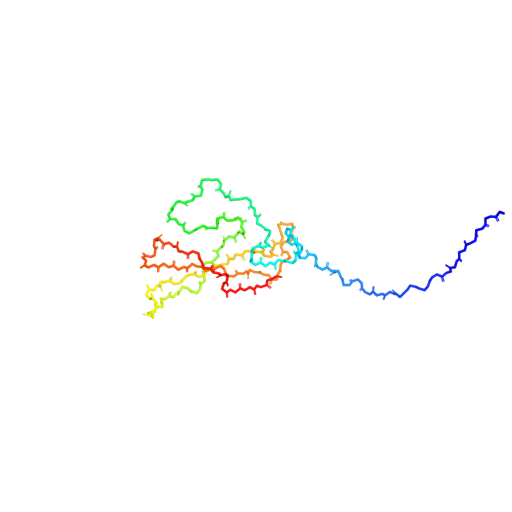09 GLY A N 1
ATOM 816 C CA . GLY A 1 109 ? -4.930 -4.849 -6.165 1.00 93.12 109 GLY A CA 1
ATOM 817 C C . GLY A 1 109 ? -5.219 -4.825 -7.665 1.00 93.12 109 GLY A C 1
ATOM 818 O O . GLY A 1 109 ? -6.082 -5.565 -8.136 1.00 93.12 109 GLY A O 1
ATOM 819 N N . ILE A 1 110 ? -4.490 -3.996 -8.422 1.00 91.12 110 ILE A N 1
ATOM 820 C CA . ILE A 1 110 ? -4.561 -3.930 -9.889 1.00 91.12 110 ILE A CA 1
ATOM 821 C C . ILE A 1 110 ? -3.142 -3.852 -10.441 1.00 91.12 110 ILE A C 1
ATOM 823 O O . ILE A 1 110 ? -2.379 -2.970 -10.061 1.00 91.12 110 ILE A O 1
ATOM 827 N N . TRP A 1 111 ? -2.817 -4.771 -11.347 1.00 85.88 111 TRP A N 1
ATOM 828 C CA . TRP A 1 111 ? -1.537 -4.829 -12.044 1.00 85.88 111 TRP A CA 1
ATOM 829 C C . TRP A 1 111 ? -1.703 -4.371 -13.490 1.00 85.88 111 TRP A C 1
ATOM 831 O O . TRP A 1 111 ? -2.581 -4.874 -14.199 1.00 85.88 111 TRP A O 1
ATOM 841 N N . ASN A 1 112 ? -0.859 -3.444 -13.922 1.00 76.44 112 ASN A N 1
ATOM 842 C CA . ASN A 1 112 ? -0.893 -2.847 -15.247 1.00 76.44 112 ASN A CA 1
ATOM 843 C C . ASN A 1 112 ? 0.334 -3.220 -16.099 1.00 76.44 112 ASN A C 1
ATOM 845 O O . ASN A 1 112 ? 0.170 -3.374 -17.306 1.00 76.44 112 ASN A O 1
ATOM 849 N N . GLY A 1 113 ? 1.494 -3.514 -15.498 1.00 61.34 113 GLY A N 1
ATOM 850 C CA . GLY A 1 113 ? 2.667 -4.117 -16.168 1.00 61.34 113 GLY A CA 1
ATOM 851 C C . GLY A 1 113 ? 3.435 -3.218 -17.123 1.00 61.34 113 GLY A C 1
ATOM 852 O O . GLY A 1 113 ? 3.933 -3.766 -18.134 1.00 61.34 113 GLY A O 1
#

pLDDT: mean 75.98, std 21.46, range [29.88, 98.69]

Foldseek 3Di:
DDDDDDDDDDDPDPPPPPPQLDFPHGHFDVVRFDADAADDPDDPFDDDDRGRQDWDDKDDWDADPVVQKIKIWTWGRRRQDPVPSPDQGTWIWMWIDNPVGDIDTDPTPGDRD